Protein AF-A0A9D6NIY5-F1 (afdb_monomer_lite)

pLDDT: mean 90.45, std 8.31, range [50.72, 97.88]

Structure (mmCIF, N/CA/C/O backbone):
data_AF-A0A9D6NIY5-F1
#
_entry.id   AF-A0A9D6NIY5-F1
#
loop_
_atom_site.group_PDB
_atom_site.id
_atom_site.type_symbol
_atom_site.label_atom_id
_atom_site.label_alt_id
_atom_site.label_comp_id
_atom_site.label_asym_id
_atom_site.label_entity_id
_atom_site.label_seq_id
_atom_site.pdbx_PDB_ins_code
_atom_site.Cartn_x
_atom_site.Cartn_y
_atom_site.Cartn_z
_atom_site.occupancy
_atom_site.B_iso_or_equiv
_atom_site.auth_seq_id
_atom_site.auth_comp_id
_atom_site.auth_asym_id
_atom_site.auth_atom_id
_atom_site.pdbx_PDB_model_num
ATOM 1 N N . MET A 1 1 ? 14.872 -14.875 -18.779 1.00 50.72 1 MET A N 1
ATOM 2 C CA . MET A 1 1 ? 15.759 -13.692 -18.691 1.00 50.72 1 MET A CA 1
ATOM 3 C C . MET A 1 1 ? 14.955 -12.489 -19.180 1.00 50.72 1 MET A C 1
ATOM 5 O O . MET A 1 1 ? 14.658 -12.444 -20.361 1.00 50.72 1 MET A O 1
ATOM 9 N N . GLY A 1 2 ? 14.470 -11.606 -18.295 1.00 61.81 2 GLY A N 1
ATOM 10 C CA . GLY A 1 2 ? 13.615 -10.476 -18.721 1.00 61.81 2 GLY A CA 1
ATOM 11 C C . GLY A 1 2 ? 12.885 -9.708 -17.610 1.00 61.81 2 GLY A C 1
ATOM 12 O O . GLY A 1 2 ? 12.622 -8.520 -17.768 1.00 61.81 2 GLY A O 1
ATOM 13 N N . TRP A 1 3 ? 12.618 -10.341 -16.464 1.00 73.75 3 TRP A N 1
ATOM 14 C CA . TRP A 1 3 ? 11.776 -9.754 -15.408 1.00 73.75 3 TRP A CA 1
ATOM 15 C C . TRP A 1 3 ? 12.518 -8.804 -14.470 1.00 73.75 3 TRP A C 1
ATOM 17 O O . TRP A 1 3 ? 11.985 -7.755 -14.137 1.00 73.75 3 TRP A O 1
ATOM 27 N N . SER A 1 4 ? 13.771 -9.101 -14.112 1.00 83.94 4 SER A N 1
ATOM 28 C CA . SER A 1 4 ? 14.561 -8.253 -13.204 1.00 83.94 4 SER A CA 1
ATOM 29 C C . SER A 1 4 ? 14.765 -6.837 -13.747 1.00 83.94 4 SER A C 1
ATOM 31 O O . SER A 1 4 ? 14.648 -5.871 -13.001 1.00 83.94 4 SER A O 1
ATOM 33 N N . ARG A 1 5 ? 14.981 -6.690 -15.061 1.00 89.50 5 ARG A N 1
ATOM 34 C CA . ARG A 1 5 ? 15.105 -5.375 -15.708 1.00 89.50 5 ARG A CA 1
ATOM 35 C C . ARG A 1 5 ? 13.800 -4.580 -15.654 1.00 89.50 5 ARG A C 1
ATOM 37 O O . ARG A 1 5 ? 13.835 -3.391 -15.359 1.00 89.50 5 ARG A O 1
ATOM 44 N N . LEU A 1 6 ? 12.665 -5.219 -15.941 1.00 90.88 6 LEU A N 1
ATOM 45 C CA . LEU A 1 6 ? 11.360 -4.557 -15.887 1.00 90.88 6 LEU A CA 1
ATOM 46 C C . LEU A 1 6 ? 11.001 -4.163 -14.448 1.00 90.88 6 LEU A C 1
ATOM 48 O O . LEU A 1 6 ? 10.581 -3.032 -14.213 1.00 90.88 6 LEU A O 1
ATOM 52 N N . THR A 1 7 ? 11.241 -5.059 -13.491 1.00 93.31 7 THR A N 1
ATOM 53 C CA . THR A 1 7 ? 11.081 -4.785 -12.060 1.00 93.31 7 THR A CA 1
ATOM 54 C C . THR A 1 7 ? 11.953 -3.617 -11.613 1.00 93.31 7 THR A C 1
ATOM 56 O O . THR A 1 7 ? 11.465 -2.743 -10.905 1.00 93.31 7 THR A O 1
ATOM 59 N N . ASP A 1 8 ? 13.213 -3.543 -12.053 1.00 94.81 8 ASP A N 1
ATOM 60 C CA . ASP A 1 8 ? 14.108 -2.438 -11.693 1.00 94.81 8 ASP A CA 1
ATOM 61 C C . ASP A 1 8 ? 13.655 -1.091 -12.283 1.00 94.81 8 ASP A C 1
ATOM 63 O O . ASP A 1 8 ? 13.689 -0.072 -11.591 1.00 94.81 8 ASP A O 1
ATOM 67 N N . LEU A 1 9 ? 13.170 -1.076 -13.530 1.00 95.06 9 LEU 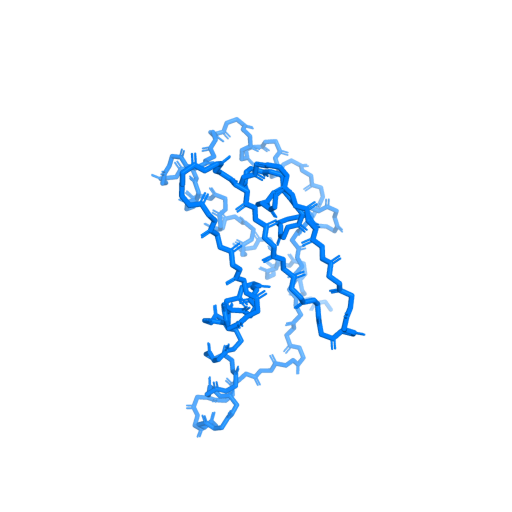A N 1
ATOM 68 C CA . LEU A 1 9 ? 12.600 0.128 -14.149 1.00 95.06 9 LEU A CA 1
ATOM 69 C C . LEU A 1 9 ? 11.344 0.606 -13.411 1.00 95.06 9 LEU A C 1
ATOM 71 O O . LEU A 1 9 ? 11.237 1.792 -13.087 1.00 95.06 9 LEU A O 1
ATOM 75 N N . LEU A 1 10 ? 10.421 -0.312 -13.108 1.00 93.94 10 LEU A N 1
ATOM 76 C CA . LEU A 1 10 ? 9.212 -0.003 -12.349 1.00 93.94 10 LEU A CA 1
ATOM 77 C C . LEU A 1 10 ? 9.564 0.521 -10.951 1.00 93.94 10 LEU A C 1
ATOM 79 O O . LEU A 1 10 ? 9.070 1.573 -10.550 1.00 93.94 10 LEU A O 1
ATOM 83 N N . ARG A 1 11 ? 10.463 -0.173 -10.242 1.00 95.94 11 ARG A N 1
ATOM 84 C CA . ARG A 1 11 ? 10.971 0.220 -8.921 1.00 95.94 11 ARG A CA 1
ATOM 85 C C . ARG A 1 11 ? 11.490 1.653 -8.933 1.00 95.94 11 ARG A C 1
ATOM 87 O O . ARG A 1 11 ? 11.058 2.469 -8.123 1.00 95.94 11 ARG A O 1
ATOM 94 N N . LYS A 1 12 ? 12.386 1.979 -9.869 1.00 96.94 12 LYS A N 1
ATOM 95 C CA . LYS A 1 12 ? 12.958 3.328 -10.003 1.00 96.94 12 LYS A CA 1
ATOM 96 C C . LYS A 1 12 ? 11.886 4.380 -10.279 1.00 96.94 12 LYS A C 1
ATOM 98 O O . LYS A 1 12 ? 11.910 5.441 -9.661 1.00 96.94 12 LYS A O 1
ATOM 103 N N . SER A 1 13 ? 10.934 4.081 -11.164 1.00 97.31 13 SER A N 1
ATOM 104 C CA . SER A 1 13 ? 9.833 4.991 -11.493 1.00 97.31 13 SER A CA 1
ATOM 105 C C . SER A 1 13 ? 8.929 5.278 -10.287 1.00 97.31 13 SER A C 1
ATOM 107 O O . SER A 1 13 ? 8.644 6.444 -10.000 1.00 97.31 13 SER A O 1
ATOM 109 N N . ILE A 1 14 ? 8.536 4.241 -9.538 1.00 96.50 14 ILE A N 1
ATOM 110 C CA . ILE A 1 14 ? 7.682 4.376 -8.349 1.00 96.50 14 ILE A CA 1
ATOM 111 C C . ILE A 1 14 ? 8.390 5.189 -7.265 1.00 96.50 14 ILE A C 1
ATOM 113 O O . ILE A 1 14 ? 7.823 6.168 -6.778 1.00 96.50 14 ILE A O 1
ATOM 117 N N . LEU A 1 15 ? 9.633 4.834 -6.926 1.00 97.50 15 LEU A N 1
ATOM 118 C CA . LEU A 1 15 ? 10.391 5.536 -5.887 1.00 97.50 15 LEU A CA 1
ATOM 119 C C . LEU A 1 15 ? 10.616 7.008 -6.255 1.00 97.50 15 LEU A C 1
ATOM 121 O O . LEU A 1 15 ? 10.382 7.882 -5.426 1.00 97.50 15 LEU A O 1
ATOM 125 N N . ALA A 1 16 ? 10.961 7.304 -7.513 1.00 97.50 16 ALA A N 1
ATOM 126 C CA . ALA A 1 16 ? 11.090 8.683 -7.983 1.00 97.50 16 ALA A CA 1
ATOM 127 C C . ALA A 1 16 ? 9.768 9.463 -7.870 1.00 97.50 16 ALA A C 1
ATOM 129 O O . ALA A 1 16 ? 9.763 10.621 -7.445 1.00 97.50 16 ALA A O 1
ATOM 130 N N . SER A 1 17 ? 8.636 8.839 -8.214 1.00 97.88 17 SER A N 1
ATOM 131 C CA . SER A 1 17 ? 7.327 9.481 -8.079 1.00 97.88 17 SER A CA 1
ATOM 132 C C . SER A 1 17 ? 6.960 9.732 -6.616 1.00 97.88 17 SER A C 1
ATOM 134 O O . SER A 1 17 ? 6.449 10.803 -6.303 1.00 97.88 17 SER A O 1
ATOM 136 N N . PHE A 1 18 ? 7.240 8.788 -5.717 1.00 97.44 18 PHE A N 1
ATOM 137 C CA . PHE A 1 18 ? 6.923 8.920 -4.292 1.00 97.44 18 PHE A CA 1
ATOM 138 C C . PHE A 1 18 ? 7.766 10.012 -3.631 1.00 97.44 18 PHE A C 1
ATOM 140 O O . PHE A 1 18 ? 7.224 10.819 -2.875 1.00 97.44 18 PHE A O 1
ATOM 147 N N . THR A 1 19 ? 9.049 10.107 -3.988 1.00 97.75 19 THR A N 1
ATOM 148 C CA . THR A 1 19 ? 9.915 11.205 -3.542 1.00 97.75 19 THR A CA 1
ATOM 149 C C . THR A 1 19 ? 9.420 12.553 -4.058 1.00 97.75 19 THR A C 1
ATOM 151 O O . THR A 1 19 ? 9.295 13.503 -3.290 1.00 97.75 19 THR A O 1
ATOM 154 N N . ARG A 1 20 ? 9.055 12.641 -5.344 1.00 97.62 20 ARG A N 1
ATOM 155 C CA . ARG A 1 20 ? 8.514 13.874 -5.944 1.00 97.62 20 ARG A CA 1
ATOM 156 C C . ARG A 1 20 ? 7.191 14.316 -5.310 1.00 97.62 20 ARG A C 1
ATOM 158 O O . ARG A 1 20 ? 6.930 15.511 -5.237 1.00 97.62 20 ARG A O 1
ATOM 165 N N . LEU A 1 21 ? 6.359 13.370 -4.874 1.00 97.56 21 LEU A N 1
ATOM 166 C CA . LEU A 1 21 ? 5.094 13.639 -4.183 1.00 97.56 21 LEU A CA 1
ATOM 167 C C . LEU A 1 21 ? 5.270 13.932 -2.681 1.00 97.56 21 LEU A C 1
ATOM 169 O O . LEU A 1 21 ? 4.278 14.193 -2.008 1.00 97.56 21 LEU A O 1
ATOM 173 N N . GLY A 1 22 ? 6.493 13.874 -2.139 1.00 96.69 22 GLY A N 1
ATOM 174 C CA . GLY A 1 22 ? 6.754 14.069 -0.708 1.00 96.69 22 GLY A CA 1
ATOM 175 C C . GLY A 1 22 ? 6.273 12.918 0.183 1.00 96.69 22 GLY A C 1
ATOM 176 O O . GLY A 1 22 ? 6.238 13.063 1.401 1.00 96.69 22 GLY A O 1
ATOM 177 N N . LEU A 1 23 ? 5.910 11.776 -0.408 1.00 96.50 23 LEU A N 1
ATOM 178 C CA . LEU A 1 23 ? 5.445 10.581 0.307 1.00 96.50 23 LEU A CA 1
ATOM 179 C C . LEU A 1 23 ? 6.607 9.725 0.832 1.00 96.50 23 LEU A C 1
ATOM 181 O O . LEU A 1 23 ? 6.409 8.867 1.687 1.00 96.50 23 LEU A O 1
ATOM 185 N N . LEU A 1 24 ? 7.812 9.938 0.298 1.00 96.94 24 LEU A N 1
ATOM 186 C CA . LEU A 1 24 ? 9.028 9.217 0.654 1.00 96.94 24 LEU A CA 1
ATOM 187 C C . LEU A 1 24 ? 10.208 10.195 0.679 1.00 96.94 24 LEU A C 1
ATOM 189 O O . LEU A 1 24 ? 10.324 11.049 -0.197 1.00 96.94 24 LEU A O 1
ATOM 193 N N . SER A 1 25 ? 11.098 10.088 1.666 1.00 97.62 25 SER A N 1
ATOM 194 C CA . SER A 1 25 ? 12.313 10.909 1.677 1.00 97.62 25 SER A CA 1
ATOM 195 C C . SER A 1 25 ? 13.312 10.421 0.621 1.00 97.62 25 SER A C 1
ATOM 197 O O . SER A 1 25 ? 13.369 9.231 0.307 1.00 97.62 25 SER A O 1
ATOM 199 N N . ALA A 1 26 ? 14.149 11.326 0.101 1.00 96.25 26 ALA A N 1
ATOM 200 C CA . ALA A 1 26 ? 15.195 10.964 -0.860 1.00 96.25 26 ALA A CA 1
ATOM 201 C C . ALA A 1 26 ? 16.148 9.891 -0.297 1.00 96.25 26 ALA A C 1
ATOM 203 O O . ALA A 1 26 ? 16.442 8.908 -0.971 1.00 96.25 26 ALA A O 1
ATOM 204 N N . GLN A 1 27 ? 16.530 10.018 0.976 1.00 97.69 27 GLN A N 1
ATOM 205 C CA . GLN A 1 27 ? 17.379 9.047 1.668 1.00 97.69 27 GLN A CA 1
ATOM 206 C C . GLN A 1 27 ? 16.720 7.661 1.787 1.00 97.69 27 GLN A C 1
ATOM 208 O O . GLN A 1 27 ? 17.382 6.635 1.609 1.00 97.69 27 GLN A O 1
ATOM 213 N N . ALA A 1 28 ? 15.413 7.604 2.071 1.00 96.56 28 ALA A N 1
ATOM 214 C CA . ALA A 1 28 ? 14.686 6.337 2.116 1.00 96.56 28 ALA A CA 1
ATOM 215 C C . ALA A 1 28 ? 14.619 5.691 0.723 1.00 96.56 28 ALA A C 1
ATOM 217 O O . ALA A 1 28 ? 14.864 4.492 0.592 1.00 96.56 28 ALA A O 1
ATOM 218 N N . ALA A 1 29 ? 14.376 6.485 -0.324 1.00 97.19 29 ALA A N 1
ATOM 219 C CA . ALA A 1 29 ? 14.388 6.003 -1.702 1.00 97.19 29 ALA A CA 1
ATOM 220 C C . ALA A 1 29 ? 15.762 5.437 -2.111 1.00 97.19 29 ALA A C 1
ATOM 222 O O . ALA A 1 29 ? 15.827 4.342 -2.670 1.00 97.19 29 ALA A O 1
ATOM 223 N N . GLU A 1 30 ? 16.858 6.132 -1.792 1.00 97.12 30 GLU A N 1
ATOM 224 C CA . GLU A 1 30 ? 18.229 5.651 -2.028 1.00 97.12 30 GLU A CA 1
ATOM 225 C C . GLU A 1 30 ? 18.512 4.339 -1.290 1.00 97.12 30 GLU A C 1
ATOM 227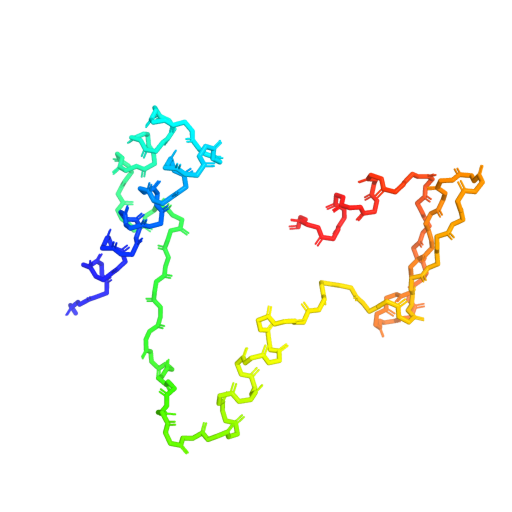 O O . GLU A 1 30 ? 19.049 3.394 -1.874 1.00 97.12 30 GLU A O 1
ATOM 232 N N . THR A 1 31 ? 18.075 4.242 -0.032 1.00 97.12 31 THR A N 1
ATOM 233 C CA . THR A 1 31 ? 18.210 3.017 0.767 1.00 97.12 31 THR A CA 1
ATOM 234 C C . THR A 1 31 ? 17.500 1.844 0.088 1.00 97.12 31 THR A C 1
ATOM 236 O O . THR A 1 31 ? 18.104 0.789 -0.099 1.00 97.12 31 THR A O 1
ATOM 239 N N . MET A 1 32 ? 16.257 2.030 -0.363 1.00 96.88 32 MET A N 1
ATOM 240 C CA . MET A 1 32 ? 15.494 0.988 -1.066 1.00 96.88 32 MET A CA 1
ATOM 241 C C . MET A 1 32 ? 16.105 0.613 -2.430 1.00 96.88 32 MET A C 1
ATOM 243 O O . MET A 1 32 ? 16.000 -0.536 -2.872 1.00 96.88 32 MET A O 1
ATOM 247 N N . LEU A 1 33 ? 16.758 1.561 -3.111 1.00 96.75 33 LEU A N 1
ATOM 248 C CA . LEU A 1 33 ? 17.464 1.312 -4.373 1.00 96.75 33 LEU A CA 1
ATOM 249 C C . LEU A 1 33 ? 18.763 0.520 -4.182 1.00 96.75 33 LEU A C 1
ATOM 251 O O . LEU A 1 33 ? 19.140 -0.224 -5.091 1.00 96.75 33 LEU A O 1
ATOM 255 N N . SER A 1 34 ? 19.411 0.640 -3.018 1.00 96.44 34 SER A N 1
ATOM 256 C CA . SER A 1 34 ? 20.640 -0.098 -2.689 1.00 96.44 34 SER A CA 1
ATOM 257 C C . SER A 1 34 ? 20.430 -1.610 -2.563 1.00 96.44 34 SER A C 1
ATOM 259 O O . SER A 1 34 ? 21.373 -2.386 -2.719 1.00 96.44 34 SER A O 1
ATOM 261 N N . TRP A 1 35 ? 19.194 -2.050 -2.310 1.00 96.12 35 TRP A N 1
ATOM 262 C CA . TRP A 1 35 ? 18.879 -3.468 -2.184 1.00 96.12 35 TRP A CA 1
ATOM 263 C C . TRP A 1 35 ? 18.932 -4.185 -3.540 1.00 96.12 35 TRP A C 1
ATOM 265 O O . TRP A 1 35 ? 18.519 -3.609 -4.559 1.00 96.12 35 TRP A O 1
ATOM 275 N N . PRO A 1 36 ? 19.367 -5.462 -3.567 1.00 94.88 36 PRO A N 1
ATOM 276 C CA . PRO A 1 36 ? 19.257 -6.305 -4.752 1.00 94.88 36 PRO A CA 1
ATOM 277 C C . PRO A 1 36 ? 17.816 -6.342 -5.265 1.00 94.88 36 PRO A C 1
ATOM 279 O O . PRO A 1 36 ? 16.873 -6.418 -4.472 1.00 94.88 36 PRO A O 1
ATOM 282 N N . VAL A 1 37 ? 17.633 -6.313 -6.588 1.00 92.12 37 VAL A N 1
ATOM 283 C CA . VAL A 1 37 ? 16.300 -6.255 -7.216 1.00 92.12 37 VAL A CA 1
ATOM 284 C C . VAL A 1 37 ? 15.430 -7.427 -6.756 1.00 92.12 37 VAL A C 1
ATOM 286 O O . VAL A 1 37 ? 14.251 -7.239 -6.456 1.00 92.12 37 VAL A O 1
ATOM 289 N N . GLU A 1 38 ? 16.027 -8.606 -6.598 1.00 90.38 38 GLU A N 1
ATOM 290 C CA . GLU A 1 38 ? 15.383 -9.857 -6.186 1.00 90.38 38 GLU A CA 1
ATOM 291 C C . GLU A 1 38 ? 14.816 -9.806 -4.759 1.00 90.38 38 GLU A C 1
ATOM 293 O O . GLU A 1 38 ? 13.961 -10.615 -4.405 1.00 90.38 38 GLU A O 1
ATOM 298 N N . ARG A 1 39 ? 15.290 -8.868 -3.932 1.00 90.56 39 ARG A N 1
ATOM 299 C CA . ARG A 1 39 ? 14.871 -8.679 -2.533 1.00 90.56 39 ARG A CA 1
ATOM 300 C C . ARG A 1 39 ? 14.396 -7.253 -2.262 1.00 90.56 39 ARG A C 1
ATOM 302 O O . ARG A 1 39 ? 14.353 -6.820 -1.118 1.00 90.56 39 ARG A O 1
ATOM 309 N N . SER A 1 40 ? 14.037 -6.523 -3.315 1.00 91.25 40 SER A N 1
ATOM 310 C CA . SER A 1 40 ? 13.672 -5.107 -3.227 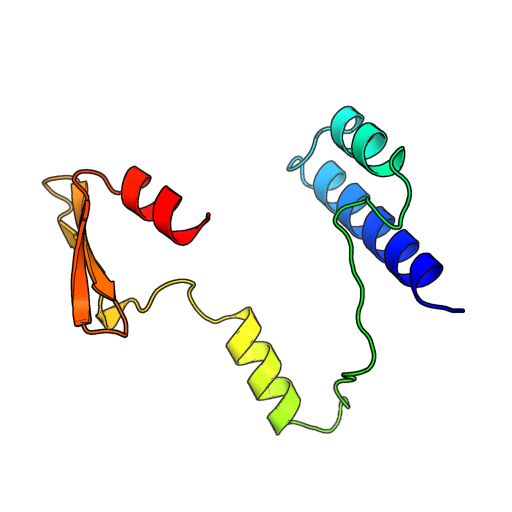1.00 91.25 40 SER A CA 1
ATOM 311 C C . SER A 1 40 ? 12.247 -4.856 -2.720 1.00 91.25 40 SER A C 1
ATOM 313 O O . SER A 1 40 ? 11.874 -3.707 -2.508 1.00 91.25 40 SER A O 1
ATOM 315 N N . GLY A 1 41 ? 11.432 -5.907 -2.577 1.00 90.31 41 GLY A N 1
ATOM 316 C CA . GLY A 1 41 ? 9.991 -5.796 -2.325 1.00 90.31 41 GLY A CA 1
ATOM 317 C C . GLY A 1 41 ? 9.164 -5.479 -3.579 1.00 90.31 41 GLY A C 1
ATOM 318 O O . GLY A 1 41 ? 7.940 -5.528 -3.526 1.00 90.31 41 GLY A O 1
ATOM 319 N N . PHE A 1 42 ? 9.809 -5.216 -4.722 1.00 92.00 42 PHE A N 1
ATOM 320 C CA . PHE A 1 42 ? 9.142 -5.055 -6.011 1.00 92.00 42 PHE A CA 1
ATOM 321 C C . PHE A 1 42 ? 9.126 -6.382 -6.763 1.00 92.00 42 PHE A C 1
ATOM 323 O O . PHE A 1 42 ? 10.144 -7.067 -6.882 1.00 92.00 42 PHE A O 1
ATOM 330 N N . ASN A 1 43 ? 7.971 -6.727 -7.319 1.00 88.75 43 ASN A N 1
ATOM 331 C CA . ASN A 1 43 ? 7.813 -7.886 -8.180 1.00 88.75 43 ASN A CA 1
ATOM 332 C C . ASN A 1 43 ? 6.907 -7.521 -9.355 1.00 88.75 43 ASN A C 1
ATOM 334 O O . ASN A 1 43 ? 5.895 -6.847 -9.176 1.00 88.75 43 ASN A O 1
ATOM 338 N N . VAL A 1 44 ? 7.288 -7.961 -10.552 1.00 86.94 44 VAL A N 1
ATOM 339 C CA . VAL A 1 44 ? 6.473 -7.815 -11.754 1.00 86.94 44 VAL A CA 1
ATOM 340 C C . VAL A 1 44 ? 6.222 -9.199 -12.326 1.00 86.94 44 VAL A C 1
ATOM 342 O O . VAL A 1 44 ? 7.160 -9.915 -12.679 1.00 86.94 44 VAL A O 1
ATOM 345 N N . HIS A 1 45 ? 4.946 -9.545 -12.441 1.00 81.62 45 HIS A N 1
ATOM 346 C CA . HIS A 1 45 ? 4.468 -10.752 -13.094 1.00 81.62 45 HIS A CA 1
ATOM 347 C C . HIS A 1 45 ? 3.726 -10.341 -14.368 1.00 81.62 45 HIS A C 1
ATOM 349 O O . HIS A 1 45 ? 2.781 -9.560 -14.293 1.00 81.62 45 HIS A O 1
ATOM 355 N N . VAL A 1 46 ? 4.173 -10.809 -15.536 1.00 73.62 46 VAL A N 1
ATOM 356 C CA . VAL A 1 46 ? 3.613 -10.379 -16.835 1.00 73.62 46 VAL A CA 1
ATOM 357 C C . VAL A 1 46 ? 2.923 -11.492 -17.618 1.00 73.62 46 VAL A C 1
ATOM 359 O O . VAL A 1 46 ? 2.543 -11.270 -18.768 1.00 73.62 46 VAL A O 1
ATOM 362 N N . ASP A 1 47 ? 2.772 -12.680 -17.031 1.00 72.69 47 ASP A N 1
ATOM 363 C CA . ASP A 1 47 ? 2.087 -13.788 -17.710 1.00 72.69 47 ASP A CA 1
ATOM 364 C C . ASP A 1 47 ? 0.594 -13.481 -17.896 1.00 72.69 47 ASP A C 1
ATOM 366 O O . ASP A 1 47 ? -0.054 -14.008 -18.793 1.00 72.69 47 ASP A O 1
ATOM 370 N N . THR A 1 48 ? 0.056 -12.558 -17.094 1.00 70.38 48 THR A N 1
ATOM 371 C CA . THR A 1 48 ? -1.264 -11.965 -17.308 1.00 70.38 48 THR A CA 1
ATOM 372 C C . THR A 1 48 ? -1.103 -10.621 -18.010 1.00 70.38 48 THR A C 1
ATOM 374 O O . THR A 1 48 ? -0.733 -9.622 -17.390 1.00 70.38 48 THR A O 1
ATOM 377 N N . ARG A 1 49 ? -1.369 -10.590 -19.316 1.00 73.00 49 ARG A N 1
ATOM 378 C CA . ARG A 1 49 ? -1.532 -9.343 -20.074 1.00 73.00 49 ARG A CA 1
ATOM 379 C C . ARG A 1 49 ? -3.010 -9.013 -20.177 1.00 73.00 49 ARG A C 1
ATOM 381 O O . ARG A 1 49 ? -3.812 -9.922 -20.351 1.00 73.00 49 ARG A O 1
ATOM 388 N N . VAL A 1 50 ? -3.327 -7.724 -20.087 1.00 77.19 50 VAL A N 1
ATOM 389 C CA . VAL A 1 50 ? -4.665 -7.228 -20.395 1.00 77.19 50 VAL A CA 1
ATOM 390 C C . VAL A 1 50 ? -4.675 -6.7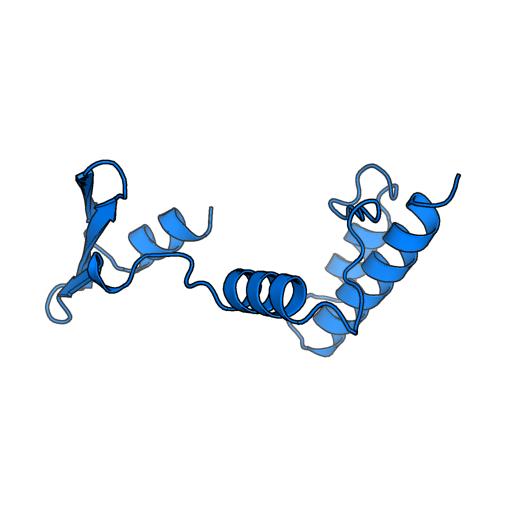17 -21.820 1.00 77.19 50 VAL A C 1
ATOM 392 O O . VAL A 1 50 ? -3.956 -5.767 -22.132 1.00 77.19 50 VAL A O 1
ATOM 395 N N . ASP A 1 51 ? -5.426 -7.398 -22.680 1.00 82.75 51 ASP A N 1
ATOM 396 C CA . ASP A 1 51 ? -5.633 -6.957 -24.055 1.00 82.75 51 ASP A CA 1
ATOM 397 C C . ASP A 1 51 ? -6.457 -5.653 -24.036 1.00 82.75 51 ASP A C 1
ATOM 399 O O . ASP A 1 51 ? -7.472 -5.592 -23.334 1.00 82.75 51 ASP A O 1
ATOM 403 N N . PRO A 1 52 ? -6.029 -4.584 -24.735 1.00 81.81 52 PRO A N 1
ATOM 404 C CA . PRO A 1 52 ? -6.773 -3.325 -24.771 1.00 81.81 52 PRO A CA 1
ATOM 405 C C . PRO A 1 52 ? -8.201 -3.470 -25.321 1.00 81.81 52 PRO A C 1
ATOM 407 O O . PRO A 1 52 ? -9.062 -2.662 -24.959 1.00 81.81 52 PRO A O 1
ATOM 410 N N . ASP A 1 53 ? -8.465 -4.486 -26.144 1.00 91.12 53 ASP A N 1
ATOM 411 C CA . ASP A 1 53 ? -9.784 -4.743 -26.722 1.00 91.12 53 ASP A CA 1
ATOM 412 C C . ASP A 1 53 ? -10.630 -5.710 -25.865 1.00 91.12 53 ASP A C 1
ATOM 414 O O . ASP A 1 53 ? -11.845 -5.816 -26.064 1.00 91.12 53 ASP A O 1
ATOM 418 N N . ASP A 1 54 ? -10.044 -6.351 -24.842 1.00 90.88 54 ASP A N 1
ATOM 419 C CA . ASP A 1 54 ? -10.767 -7.191 -23.879 1.00 90.88 54 ASP A CA 1
ATOM 420 C C . ASP A 1 54 ? -11.430 -6.334 -22.787 1.00 90.88 54 ASP A C 1
ATOM 422 O O . ASP A 1 54 ? -10.911 -6.076 -21.691 1.00 90.88 54 ASP A O 1
ATOM 426 N N . ARG A 1 55 ? -12.639 -5.870 -23.110 1.00 90.88 55 ARG A N 1
ATOM 427 C CA . ARG A 1 55 ? -13.446 -5.007 -22.239 1.00 90.88 55 ARG A CA 1
ATOM 428 C C . ARG A 1 55 ? -13.837 -5.680 -20.923 1.00 90.88 55 ARG A C 1
ATOM 430 O O . ARG A 1 55 ? -13.903 -4.984 -19.906 1.00 90.88 55 ARG A O 1
ATOM 437 N N . ASP A 1 56 ? -14.046 -6.992 -20.915 1.00 90.44 56 ASP A N 1
ATOM 438 C CA . ASP A 1 56 ? -14.467 -7.734 -19.722 1.00 90.44 56 ASP A CA 1
ATOM 439 C C . ASP A 1 56 ? -13.309 -7.882 -18.727 1.00 90.44 56 ASP A C 1
ATOM 441 O O . ASP A 1 56 ? -13.474 -7.698 -17.505 1.00 90.44 56 ASP A O 1
ATOM 445 N N . GLN A 1 57 ? -12.106 -8.149 -19.237 1.00 86.62 57 GLN A N 1
ATOM 446 C CA . GLN A 1 57 ? -10.896 -8.216 -18.426 1.00 86.62 57 GLN A CA 1
ATOM 447 C C . GLN A 1 57 ? -10.494 -6.833 -17.898 1.00 86.62 57 GLN A C 1
ATOM 449 O O . GLN A 1 57 ? -10.190 -6.704 -16.706 1.00 86.62 57 GLN A O 1
ATOM 454 N N . LEU A 1 58 ? -10.595 -5.781 -18.718 1.00 89.88 58 LEU A N 1
ATOM 455 C CA . LEU A 1 58 ? -10.403 -4.395 -18.272 1.00 89.88 58 LEU A CA 1
ATOM 456 C C . LEU A 1 58 ? -11.399 -3.999 -17.178 1.00 89.88 58 LEU A C 1
ATOM 458 O O . LEU A 1 58 ? -10.999 -3.435 -16.157 1.00 89.88 58 LEU A O 1
ATOM 462 N N . GLN A 1 59 ? -12.685 -4.328 -17.334 1.00 90.00 59 GLN A N 1
ATOM 463 C CA . GLN A 1 59 ? -13.685 -4.062 -16.298 1.00 90.00 59 GLN A CA 1
ATOM 464 C C . GLN A 1 59 ? -13.336 -4.798 -14.999 1.00 90.00 59 GLN A C 1
ATOM 466 O O . GLN A 1 59 ? -13.502 -4.251 -13.908 1.00 90.00 59 GLN A O 1
ATOM 471 N N . THR A 1 60 ? -12.831 -6.027 -15.097 1.00 89.00 60 THR A N 1
ATOM 472 C CA . THR A 1 60 ? -12.382 -6.798 -13.934 1.00 89.00 60 THR A CA 1
ATOM 473 C C . THR A 1 60 ? -11.190 -6.158 -13.238 1.00 89.00 60 THR A C 1
ATOM 475 O O . THR A 1 60 ? -11.214 -6.029 -12.010 1.00 89.00 60 THR A O 1
ATOM 478 N N . LEU A 1 61 ? -10.203 -5.687 -13.998 1.00 88.12 61 LEU A N 1
ATOM 479 C CA . LEU A 1 61 ? -9.054 -4.964 -13.463 1.00 88.12 61 LEU A CA 1
ATOM 480 C C . LEU A 1 61 ? -9.480 -3.658 -12.780 1.00 88.12 61 LEU A C 1
ATOM 482 O O . LEU A 1 61 ? -9.066 -3.399 -11.654 1.00 88.12 61 LEU A O 1
ATOM 486 N N . ILE A 1 62 ? -10.348 -2.865 -13.411 1.00 88.50 62 ILE A N 1
ATOM 487 C CA . ILE A 1 62 ? -10.851 -1.616 -12.825 1.00 88.50 62 ILE A CA 1
ATOM 488 C C . ILE A 1 62 ? -11.608 -1.909 -11.531 1.00 88.50 62 ILE A C 1
ATOM 490 O O . ILE A 1 62 ? -11.297 -1.305 -10.510 1.00 88.50 62 ILE A O 1
ATOM 494 N N . ARG A 1 63 ? -12.534 -2.882 -11.529 1.00 87.44 63 ARG A N 1
ATOM 495 C CA . ARG A 1 63 ? -13.241 -3.285 -10.301 1.00 87.44 63 ARG A CA 1
ATOM 496 C C . ARG A 1 63 ? -12.277 -3.706 -9.203 1.00 87.44 63 ARG A C 1
ATOM 498 O O . ARG A 1 63 ? -12.572 -3.446 -8.045 1.00 87.44 63 ARG A O 1
ATOM 505 N N . TYR A 1 64 ? -11.183 -4.385 -9.546 1.00 85.75 64 TYR A N 1
ATOM 506 C CA . TYR A 1 64 ? -10.153 -4.767 -8.586 1.00 85.75 64 TYR A CA 1
ATOM 507 C C . TYR A 1 64 ? -9.438 -3.534 -8.018 1.00 85.75 64 TYR A C 1
ATOM 509 O O . TYR A 1 64 ? -9.375 -3.390 -6.800 1.00 85.75 64 TYR A O 1
ATOM 517 N N . LEU A 1 65 ? -8.974 -2.624 -8.882 1.00 84.44 65 LEU A N 1
ATOM 518 C CA . LEU A 1 65 ? -8.274 -1.393 -8.493 1.00 84.44 65 LEU A CA 1
ATOM 519 C C . LEU A 1 65 ? -9.140 -0.458 -7.644 1.00 84.44 65 LEU A C 1
ATOM 521 O O . LEU A 1 65 ? -8.635 0.190 -6.733 1.00 84.44 65 L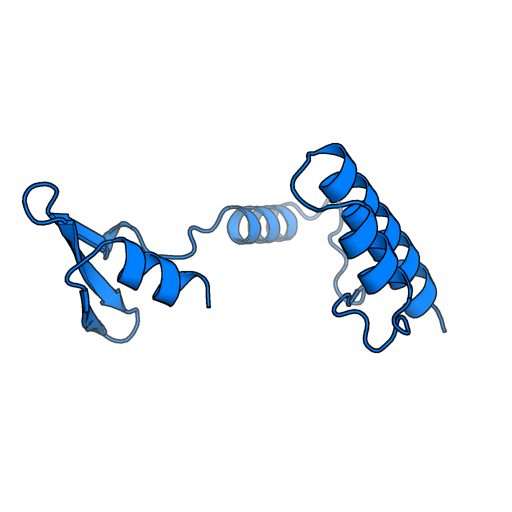EU A O 1
ATOM 525 N N . THR A 1 66 ? -10.440 -0.382 -7.930 1.00 84.88 66 THR A N 1
ATOM 526 C CA . THR A 1 66 ? -11.377 0.495 -7.217 1.00 84.88 66 THR A CA 1
ATOM 527 C C . THR A 1 66 ? -12.099 -0.211 -6.077 1.00 84.88 66 THR A C 1
ATOM 529 O O . THR A 1 66 ? -12.998 0.376 -5.471 1.00 84.88 66 THR A O 1
ATOM 532 N N . ARG A 1 67 ? -11.788 -1.485 -5.804 1.00 83.00 67 ARG A N 1
ATOM 533 C CA . ARG A 1 67 ? -12.480 -2.238 -4.762 1.00 83.00 67 ARG A CA 1
ATOM 534 C C . ARG A 1 67 ? -12.138 -1.632 -3.400 1.00 83.00 67 ARG A C 1
ATOM 536 O O . ARG A 1 67 ? -10.962 -1.615 -3.039 1.00 83.00 67 ARG A O 1
ATOM 543 N N . PRO A 1 68 ? -13.131 -1.207 -2.601 1.00 80.69 68 PRO A N 1
ATOM 544 C CA . PRO A 1 68 ? -12.865 -0.801 -1.231 1.00 80.69 68 PRO A CA 1
ATOM 545 C C . PRO A 1 68 ? -12.226 -1.968 -0.457 1.00 80.69 68 PRO A C 1
ATOM 547 O O . PRO A 1 68 ? -12.682 -3.109 -0.616 1.00 80.69 68 PRO A O 1
ATOM 550 N N . PRO A 1 69 ? -11.218 -1.719 0.401 1.00 81.56 69 PRO A N 1
ATOM 551 C CA . PRO A 1 69 ? -10.565 -2.776 1.183 1.00 81.56 69 PRO A CA 1
ATOM 552 C C . PRO A 1 69 ? -11.541 -3.475 2.143 1.00 81.56 69 PRO A C 1
ATOM 554 O O . PRO A 1 69 ? -11.318 -4.612 2.556 1.00 81.56 69 PRO A O 1
ATOM 557 N N . VAL A 1 70 ? -12.671 -2.829 2.446 1.00 87.38 70 VAL A N 1
ATOM 558 C CA . VAL A 1 70 ? -13.744 -3.357 3.288 1.00 87.38 70 VAL A CA 1
ATOM 559 C C . VAL A 1 70 ? -15.111 -3.211 2.638 1.00 87.38 70 VAL A C 1
ATOM 561 O O . VAL A 1 70 ? -15.386 -2.256 1.916 1.00 87.38 70 VAL A O 1
ATOM 564 N N . ALA A 1 71 ? -16.007 -4.152 2.925 1.00 90.00 71 ALA A N 1
ATOM 565 C CA . ALA A 1 71 ? -17.395 -4.044 2.495 1.00 90.00 71 ALA A CA 1
ATOM 566 C C . ALA A 1 71 ? -18.118 -3.000 3.362 1.00 90.00 71 ALA A C 1
ATOM 568 O O . ALA A 1 71 ? -18.467 -3.293 4.505 1.00 90.00 71 ALA A O 1
ATOM 569 N N . LEU A 1 72 ? -18.345 -1.797 2.824 1.00 89.00 72 LEU A N 1
ATOM 570 C CA . LEU A 1 72 ? -18.964 -0.684 3.561 1.00 89.00 72 LEU A CA 1
ATOM 571 C C . LEU A 1 72 ? -20.365 -1.022 4.093 1.00 89.00 72 LEU A C 1
ATOM 573 O O . LEU A 1 72 ? -20.706 -0.623 5.197 1.00 89.00 72 LEU A O 1
ATOM 577 N N . GLU A 1 73 ? -21.129 -1.855 3.381 1.00 92.12 73 GLU A N 1
ATOM 578 C CA . GLU A 1 73 ? -22.426 -2.395 3.837 1.00 92.12 73 GLU A CA 1
ATOM 579 C C . GLU A 1 73 ? -22.340 -3.185 5.165 1.00 92.12 73 GLU A C 1
ATOM 581 O O . GLU A 1 73 ? -23.355 -3.479 5.793 1.00 92.12 73 GLU A O 1
ATOM 586 N N . ARG A 1 74 ? -21.131 -3.594 5.572 1.00 94.88 74 ARG A N 1
ATOM 587 C CA . ARG A 1 74 ? -20.849 -4.389 6.779 1.00 94.88 74 ARG A CA 1
ATOM 588 C C . ARG A 1 74 ? -20.122 -3.591 7.849 1.00 94.88 74 ARG A C 1
ATOM 590 O O . ARG A 1 74 ? -19.764 -4.170 8.874 1.00 94.88 74 ARG A O 1
ATOM 597 N N . LEU A 1 75 ? -19.863 -2.312 7.592 1.00 95.00 75 LEU A N 1
ATOM 598 C CA . LEU A 1 75 ? -19.166 -1.400 8.480 1.00 95.00 75 LEU A CA 1
ATOM 599 C C . LEU A 1 75 ? -20.184 -0.494 9.168 1.00 95.00 75 LEU A C 1
ATOM 601 O O . LEU A 1 75 ? -20.988 0.160 8.513 1.00 95.00 75 LEU A O 1
ATOM 605 N N . HIS A 1 76 ? -20.116 -0.423 10.490 1.00 96.25 76 HIS A N 1
ATOM 606 C CA . HIS A 1 76 ? -20.898 0.514 11.278 1.00 96.25 76 HIS A CA 1
ATOM 607 C C . HIS A 1 76 ? -19.963 1.335 12.160 1.00 96.25 76 HIS A C 1
ATOM 609 O O . HIS A 1 76 ? -19.309 0.793 13.051 1.00 96.25 76 HIS A O 1
ATOM 615 N N . TYR A 1 77 ? -19.953 2.647 11.954 1.00 96.31 77 TYR A N 1
ATOM 616 C CA . TYR A 1 77 ? -19.187 3.596 12.751 1.00 96.31 77 TYR A CA 1
ATOM 617 C C . TYR A 1 77 ? -20.125 4.424 13.629 1.00 96.31 77 TYR A C 1
ATOM 619 O O . TYR A 1 77 ? -21.113 4.971 13.145 1.00 96.31 77 TYR A O 1
ATOM 627 N N . ALA A 1 78 ? -19.843 4.488 14.928 1.00 96.38 78 ALA A N 1
ATOM 628 C CA . ALA A 1 78 ? -20.589 5.311 15.870 1.00 96.38 78 ALA A CA 1
ATOM 629 C C . ALA A 1 78 ? -19.807 6.600 16.158 1.00 96.38 78 ALA A C 1
ATOM 631 O O . ALA A 1 78 ? -18.941 6.619 17.028 1.00 96.38 78 ALA A O 1
ATOM 632 N N . GLU A 1 79 ? -20.137 7.691 15.461 1.00 93.75 79 GLU A N 1
ATOM 633 C CA . GLU A 1 79 ? -19.391 8.962 15.543 1.00 93.75 79 GLU A CA 1
ATOM 634 C C . GLU A 1 79 ? -19.244 9.497 16.972 1.00 93.75 79 GLU A C 1
ATOM 636 O O . GLU A 1 79 ? -18.184 9.983 17.353 1.00 93.75 79 GLU A O 1
ATOM 641 N N . ARG A 1 80 ? -20.292 9.355 17.794 1.00 94.81 80 ARG A N 1
ATOM 642 C CA . ARG A 1 80 ? -20.299 9.830 19.186 1.00 94.81 80 ARG A CA 1
ATOM 643 C C . ARG A 1 80 ? -19.285 9.125 20.084 1.00 94.81 80 ARG A C 1
ATOM 645 O O . ARG A 1 80 ? -18.862 9.713 21.072 1.00 94.81 80 ARG A O 1
ATOM 652 N N . THR A 1 81 ? -18.965 7.863 19.801 1.00 94.38 81 THR A N 1
ATOM 653 C CA . THR A 1 81 ? -18.084 7.040 20.646 1.00 94.38 81 THR A CA 1
ATOM 654 C C . THR A 1 81 ? -16.764 6.696 19.964 1.00 94.38 81 THR A C 1
ATOM 656 O O . THR A 1 81 ? -15.854 6.217 20.630 1.00 94.38 81 THR A O 1
ATOM 659 N N . GLY A 1 82 ? -16.645 6.920 18.652 1.00 94.12 82 GLY A N 1
ATOM 660 C CA . GLY A 1 82 ? -15.488 6.514 17.855 1.00 94.12 82 GLY A CA 1
ATOM 661 C C . GLY A 1 82 ? -15.403 5.003 17.597 1.00 94.12 82 GLY A C 1
ATOM 662 O O . GLY A 1 82 ? -14.428 4.544 17.002 1.00 94.12 82 GLY A O 1
ATOM 663 N N . GLN A 1 83 ? -16.410 4.234 18.023 1.00 97.50 83 GLN A N 1
ATOM 664 C CA . GLN A 1 83 ? -16.414 2.776 17.934 1.00 97.50 83 GLN A CA 1
ATOM 665 C C . GLN A 1 83 ? -16.745 2.297 16.524 1.00 97.50 83 GLN A C 1
ATOM 667 O O . GLN A 1 83 ? -17.623 2.842 15.846 1.00 97.50 83 GLN A O 1
ATOM 672 N N . VAL A 1 84 ? -16.090 1.213 16.114 1.00 97.44 84 VAL A N 1
ATOM 673 C CA . VAL A 1 84 ? -16.320 0.558 14.827 1.00 97.44 84 VAL A CA 1
ATOM 674 C C . VAL A 1 84 ? -16.786 -0.873 15.051 1.00 97.44 84 VAL A C 1
ATOM 676 O O . VAL A 1 84 ? -16.183 -1.632 15.808 1.00 97.44 84 VAL A O 1
ATOM 679 N N . ARG A 1 85 ? -17.846 -1.264 14.347 1.00 96.94 85 ARG A N 1
ATOM 680 C CA . ARG A 1 85 ? -18.282 -2.657 14.219 1.00 96.94 85 ARG A CA 1
ATOM 681 C C . ARG A 1 85 ? -18.149 -3.080 12.771 1.00 96.94 85 ARG A C 1
ATOM 683 O O . ARG A 1 85 ? -18.587 -2.353 11.879 1.00 96.94 85 ARG A O 1
ATOM 690 N N . TYR A 1 86 ? -17.566 -4.245 12.534 1.00 95.88 86 TYR A N 1
ATOM 691 C CA . TYR A 1 86 ? -17.384 -4.770 11.189 1.00 95.88 86 TYR A CA 1
ATOM 692 C C . TYR A 1 86 ? -17.749 -6.247 11.110 1.00 95.88 86 TYR A C 1
ATOM 694 O O . TYR A 1 86 ? -17.203 -7.072 11.841 1.00 95.88 86 TYR A O 1
ATOM 702 N N . ARG A 1 87 ? -18.644 -6.599 10.184 1.00 96.00 87 ARG A N 1
ATOM 703 C CA . ARG A 1 87 ? -19.006 -7.996 9.919 1.00 96.00 87 ARG A CA 1
ATOM 704 C C . ARG A 1 87 ? -18.176 -8.554 8.766 1.00 96.00 87 ARG A C 1
ATOM 706 O O . ARG A 1 87 ? -18.294 -8.135 7.612 1.00 96.00 87 ARG A O 1
ATOM 713 N N . THR A 1 88 ? -17.351 -9.550 9.061 1.00 91.88 88 THR A N 1
ATOM 714 C CA . THR A 1 88 ? -16.500 -10.210 8.064 1.00 91.88 88 THR A CA 1
ATOM 715 C C . THR A 1 88 ? -17.326 -11.011 7.051 1.00 91.88 88 THR A C 1
ATOM 717 O O . THR A 1 88 ? -18.484 -11.363 7.281 1.00 91.88 88 THR A O 1
ATOM 720 N N . ARG A 1 89 ? -16.712 -11.392 5.921 1.00 88.00 89 ARG A N 1
ATOM 721 C CA . ARG A 1 89 ? -17.353 -12.290 4.938 1.00 88.00 89 ARG A CA 1
ATOM 722 C C . ARG A 1 89 ? -17.758 -13.644 5.530 1.00 88.00 89 ARG A C 1
ATOM 724 O O . ARG A 1 89 ? -18.737 -14.212 5.065 1.00 88.00 89 ARG A O 1
ATOM 731 N N . LYS A 1 90 ? -17.025 -14.146 6.528 1.00 91.94 90 LYS A N 1
ATOM 732 C CA . LYS A 1 90 ? -17.311 -15.428 7.193 1.00 91.94 90 LYS A CA 1
ATOM 733 C C . LYS A 1 90 ? -18.340 -15.307 8.327 1.00 91.94 90 LYS A C 1
ATOM 735 O O . LYS A 1 90 ? -18.610 -16.296 8.990 1.00 91.94 90 LYS A O 1
ATOM 740 N N . GLY A 1 91 ? -18.905 -14.119 8.552 1.00 92.62 91 GLY A N 1
ATOM 741 C CA . GLY A 1 91 ? -19.958 -13.895 9.544 1.00 92.62 91 GLY A CA 1
ATOM 742 C C . GLY A 1 91 ? -19.471 -13.509 10.941 1.00 92.62 91 GLY A C 1
ATOM 743 O O . GLY A 1 91 ? -20.303 -13.174 11.771 1.00 92.62 91 GLY A O 1
ATOM 744 N N . ALA A 1 92 ? -18.160 -13.485 11.205 1.00 93.62 92 ALA A N 1
ATOM 745 C CA . ALA A 1 92 ? -17.639 -12.964 12.471 1.00 93.62 92 ALA A CA 1
ATOM 746 C C . ALA A 1 92 ? -17.893 -11.454 12.590 1.00 93.62 92 ALA A C 1
ATOM 748 O O . ALA A 1 92 ? -17.668 -10.722 11.619 1.00 93.62 92 ALA A O 1
ATOM 749 N N . GLU A 1 93 ? -18.309 -11.006 13.774 1.00 96.00 93 GLU A N 1
A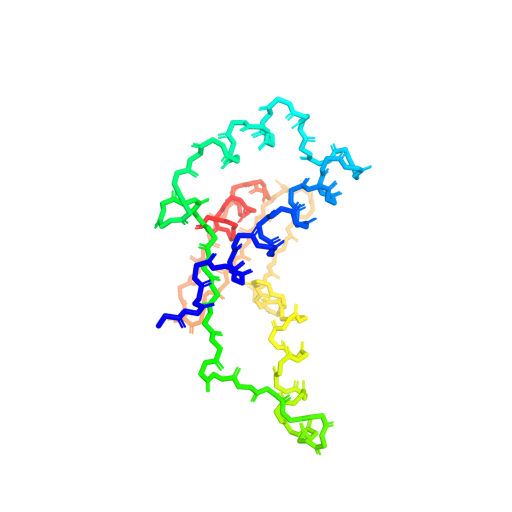TOM 750 C CA . GLU A 1 93 ? -18.423 -9.592 14.130 1.00 96.00 93 GLU A CA 1
ATOM 751 C C . GLU A 1 93 ? -17.186 -9.137 14.900 1.00 96.00 93 GLU A C 1
ATOM 753 O O . GLU A 1 93 ? -16.847 -9.679 15.951 1.00 96.00 93 GLU A O 1
ATOM 758 N N . LEU A 1 94 ? -16.513 -8.128 14.360 1.00 95.69 94 LEU A N 1
ATOM 759 C CA . LEU A 1 94 ? -15.345 -7.501 14.955 1.00 95.69 94 LEU A CA 1
ATOM 760 C C . LEU A 1 94 ? -15.760 -6.164 15.560 1.00 95.69 94 LEU A C 1
ATOM 762 O O . LEU A 1 94 ? -16.477 -5.385 14.927 1.00 95.69 94 LEU A O 1
ATOM 766 N N . HIS A 1 95 ? -15.295 -5.911 16.777 1.00 96.94 95 HIS A N 1
ATOM 767 C CA . HIS A 1 95 ? -15.607 -4.719 17.551 1.00 96.94 95 HIS A CA 1
ATOM 768 C C . HIS A 1 95 ? -14.307 -4.000 17.895 1.00 96.94 95 HIS A C 1
ATOM 770 O O . HIS A 1 95 ? -13.425 -4.584 18.521 1.00 96.94 95 HIS A O 1
ATOM 776 N N . TYR A 1 96 ? -14.209 -2.736 17.503 1.00 96.50 96 TYR A N 1
ATOM 777 C CA . TYR A 1 96 ? -13.063 -1.877 17.772 1.00 96.50 96 TYR A CA 1
ATOM 778 C C . TYR A 1 96 ? -13.528 -0.669 18.573 1.00 96.50 96 TYR A C 1
ATOM 780 O O . TYR A 1 96 ? -14.549 -0.051 18.252 1.00 96.50 96 TYR A O 1
ATOM 788 N N . LEU A 1 97 ? -12.775 -0.331 19.617 1.00 94.81 97 LEU A N 1
ATOM 789 C CA . LEU A 1 97 ? -13.074 0.829 20.454 1.00 94.81 97 LEU A CA 1
ATOM 790 C C . LEU A 1 97 ? -12.777 2.139 19.722 1.00 94.81 97 LEU A C 1
ATOM 792 O O . LEU A 1 97 ? -13.502 3.113 19.918 1.00 94.81 97 LEU A O 1
ATOM 796 N N . HIS A 1 98 ? -11.770 2.132 18.844 1.00 93.50 98 HIS A N 1
ATOM 797 C CA . HIS A 1 98 ? -11.364 3.294 18.068 1.00 93.50 98 HIS A CA 1
ATOM 798 C C . HIS A 1 98 ? -11.243 2.974 16.577 1.00 93.50 98 HIS A C 1
ATOM 800 O O . HIS A 1 98 ? -10.795 1.899 16.174 1.00 93.50 98 HIS A O 1
ATOM 806 N N . ALA A 1 99 ? -11.584 3.954 15.738 1.00 92.25 99 ALA A N 1
ATOM 807 C CA . ALA A 1 99 ? -11.444 3.848 14.288 1.00 92.25 99 ALA A CA 1
ATOM 808 C C . ALA A 1 99 ? -10.002 3.562 13.838 1.00 92.25 99 ALA A C 1
ATOM 810 O O . ALA A 1 99 ? -9.803 2.895 12.826 1.00 92.25 99 ALA A O 1
ATOM 811 N N . ILE A 1 100 ? -8.999 4.015 14.597 1.00 92.75 100 ILE A N 1
ATOM 812 C CA . ILE A 1 100 ? -7.590 3.767 14.275 1.00 92.75 100 ILE A CA 1
ATOM 813 C C . ILE A 1 100 ? -7.221 2.280 14.371 1.00 92.75 100 ILE A C 1
ATOM 815 O O . ILE A 1 100 ? -6.491 1.790 13.514 1.00 92.75 100 ILE A O 1
ATOM 819 N N . ASP A 1 101 ? -7.791 1.544 15.330 1.00 93.12 101 ASP A N 1
ATOM 820 C CA . ASP A 1 101 ? -7.554 0.103 15.485 1.00 93.12 101 ASP A CA 1
ATOM 821 C C . ASP A 1 101 ? -8.156 -0.675 14.311 1.00 93.12 101 ASP A C 1
ATOM 823 O O . ASP A 1 101 ? -7.570 -1.630 13.799 1.00 93.12 101 ASP A O 1
ATOM 827 N N . PHE A 1 102 ? -9.323 -0.228 13.840 1.00 93.38 102 PHE A N 1
ATOM 828 C CA . PHE A 1 102 ? -9.935 -0.766 12.633 1.00 93.38 102 PHE A CA 1
ATOM 829 C C . PHE A 1 102 ? -9.089 -0.469 11.387 1.00 93.38 102 PHE A C 1
ATOM 831 O O . PHE A 1 102 ? -8.872 -1.367 10.576 1.00 93.38 102 PHE A O 1
ATOM 838 N N . LEU A 1 103 ? -8.589 0.763 11.234 1.00 91.00 103 LEU A N 1
ATOM 839 C CA . LEU A 1 103 ? -7.721 1.131 10.111 1.00 91.00 103 LEU A CA 1
ATOM 840 C C . LEU A 1 103 ? -6.431 0.309 10.100 1.00 91.00 103 LEU A C 1
ATOM 842 O O . LEU A 1 103 ? -6.043 -0.181 9.041 1.00 91.00 103 LEU A O 1
ATOM 846 N N . ALA A 1 104 ? -5.809 0.100 11.260 1.00 90.25 104 ALA A N 1
ATOM 847 C CA . ALA A 1 104 ? -4.662 -0.792 11.387 1.00 90.25 104 ALA A CA 1
ATOM 848 C C . ALA A 1 104 ? -5.021 -2.207 10.902 1.00 90.25 104 ALA A C 1
ATOM 850 O O . ALA A 1 104 ? -4.361 -2.724 10.011 1.00 90.25 104 ALA A O 1
ATOM 851 N N . TYR A 1 105 ? -6.130 -2.780 11.381 1.00 89.12 105 TYR A N 1
ATOM 852 C CA . TYR A 1 105 ? -6.575 -4.119 10.977 1.00 89.12 105 TYR A CA 1
ATOM 853 C C . TYR A 1 105 ? -6.792 -4.297 9.462 1.00 89.12 105 TYR A C 1
ATOM 855 O O . TYR A 1 105 ? -6.547 -5.379 8.939 1.00 89.12 105 TYR A O 1
ATOM 863 N N . VAL A 1 106 ? -7.279 -3.276 8.747 1.00 86.31 106 VAL A N 1
ATOM 864 C CA . VAL A 1 106 ? -7.611 -3.399 7.309 1.00 86.31 106 VAL A CA 1
ATOM 865 C C . VAL A 1 106 ? -6.464 -3.016 6.376 1.00 86.31 106 VAL A C 1
ATOM 867 O O . VAL A 1 106 ? -6.601 -3.164 5.161 1.00 86.31 106 VAL A O 1
ATOM 870 N N . THR A 1 107 ? -5.369 -2.486 6.922 1.00 80.25 107 THR A N 1
ATOM 871 C CA . THR A 1 107 ? -4.194 -2.038 6.156 1.00 80.25 107 THR A CA 1
ATOM 872 C C . THR A 1 107 ? -2.947 -2.895 6.388 1.00 80.25 107 THR A C 1
ATOM 874 O O . THR A 1 107 ? -1.975 -2.728 5.652 1.00 80.25 107 THR A O 1
ATOM 877 N N . THR A 1 108 ? -2.979 -3.810 7.363 1.00 63.09 108 THR A N 1
ATOM 878 C CA . THR A 1 108 ? -1.944 -4.825 7.645 1.00 63.09 108 THR A CA 1
ATOM 879 C C . THR A 1 108 ? -2.226 -6.141 6.939 1.00 63.09 108 THR A C 1
ATOM 881 O O . THR A 1 108 ? -1.269 -6.725 6.387 1.00 63.09 108 THR A O 1
#

Radius of gyration: 19.42 Å; chains: 1; bounding box: 43×30×47 Å

Sequence (108 aa):
MGWSRLTDLLRKSILASFTRLGLLSAQAAETMLSWPVERSGFNVHVDTRVDPDDRDQLQTLIRYLTRPPVALERLHYAERTGQVRYRTRKGAELHYLHAIDFLAYVTT

Foldseek 3Di:
DPWLVVQLVVLLVVLVVCCVVVNDPPVRSVVLNPDRSVPSPTGDDPPDDDDPPPPVVVVVVVCVVPPDLADVVQWDADPVQQKIWGQDPVGDIDIDSHPVVVVVVSVD

Secondary structure (DSSP, 8-state):
--HHHHHHHHHHHHHHHHHHTTSS-HHHHHHHHHS-GGGSS-----SS---TT-HHHHHHHHHHHT--SS-GGGEEEETTTTEEEEE-TTSPEEEESSHHHHHHHHH-